Protein AF-A0A2T6JII3-F1 (afdb_monomer)

Foldseek 3Di:
DDDDQDPPQDWLVLLVVLQVQCPHLVSLCVQVVDDSVVSVVCNVVRPDDPVSSSSSCCVGPNVVVVVVVVVVVVVVVVVVVVVVVVVVVVVVVVVVVVVQVVQPPDPPDDDDDDDPPPPPPVPPCPDPPDDDPDPPPPDPPPPDDDPDDDDPVRVVVVVVVVVVVVVVVD

Sequence (170 aa):
MFFHAPKDIYGPELLRMFIDELGGVQRVRKHLGVTERTVYRWLSEGRPPRAAVLALFWESQYGRSQIFTEQVNEIRLLYRQVCILQDQYQKAKDIITGLRAMHAGSANEPLFEELPDLGHQQPPTFDADAALPLPLEASAPIQNAPPAPVSPRATQAMQALERTRAAARR

Radius of gyration: 29.8 Å; Cα contacts (8 Å, |Δi|>4): 64; chains: 1; bounding box: 46×58×83 Å

Secondary structure (DSSP, 8-state):
------SS--SHHHHHHHHHHHTSHHHHHHHHT--HHHHHHHHHHT---HHHHHHHHHHSHHHHHHHHHHHHHHHHHHHHHHHHHHHHHHHHHHHHHHHHHH-TT-TT----------------TT-TT---PPP---------PPPP---HHHHHHHHHHHHHHHHTT-

Structure (mmCIF, N/CA/C/O backbone):
data_AF-A0A2T6JII3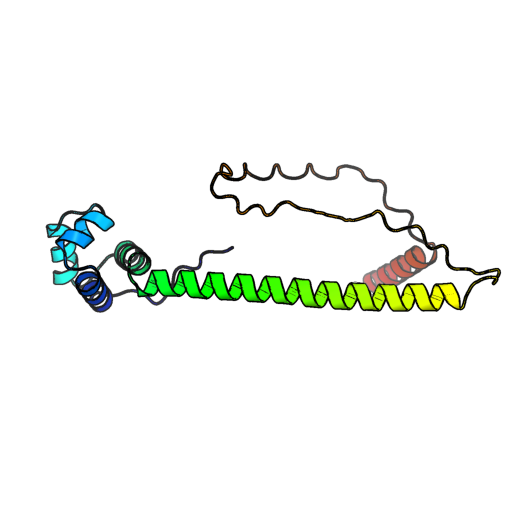-F1
#
_entry.id   AF-A0A2T6JII3-F1
#
loop_
_atom_site.group_PDB
_atom_site.id
_atom_site.type_symbol
_atom_site.label_atom_id
_atom_site.label_alt_id
_atom_site.label_comp_id
_atom_site.label_asym_id
_atom_site.label_entity_id
_atom_site.label_seq_id
_atom_site.pdbx_PDB_ins_code
_atom_site.Cartn_x
_atom_site.Cartn_y
_atom_site.Cartn_z
_atom_site.occupancy
_atom_site.B_iso_or_equiv
_atom_site.auth_seq_id
_atom_site.auth_comp_id
_atom_site.auth_asym_id
_atom_site.auth_atom_id
_atom_site.pdbx_PDB_model_num
ATOM 1 N N . MET A 1 1 ? -2.378 -7.712 -8.763 1.00 53.22 1 MET A N 1
ATOM 2 C CA . MET A 1 1 ? -1.898 -7.145 -7.488 1.00 53.22 1 MET A CA 1
ATOM 3 C C . MET A 1 1 ? -2.382 -8.048 -6.358 1.00 53.22 1 MET A C 1
ATOM 5 O O . MET A 1 1 ? -3.586 -8.228 -6.228 1.00 53.22 1 MET A O 1
ATOM 9 N N . PHE A 1 2 ? -1.483 -8.701 -5.617 1.00 57.53 2 PHE A N 1
ATOM 10 C CA . PHE A 1 2 ? -1.873 -9.501 -4.450 1.00 57.53 2 PHE A CA 1
ATOM 11 C C . PHE A 1 2 ? -1.789 -8.617 -3.209 1.00 57.53 2 PHE A C 1
ATOM 13 O O . PHE A 1 2 ? -0.717 -8.132 -2.864 1.00 57.53 2 PHE A O 1
ATOM 20 N N . PHE A 1 3 ? -2.925 -8.388 -2.557 1.00 64.50 3 PHE A N 1
ATOM 21 C CA . PHE A 1 3 ? -2.978 -7.632 -1.313 1.00 64.50 3 PHE A CA 1
ATOM 22 C C . PHE A 1 3 ? -2.514 -8.525 -0.159 1.00 64.50 3 PHE A C 1
ATOM 24 O O . PHE A 1 3 ? -3.206 -9.471 0.228 1.00 64.50 3 PHE A O 1
ATOM 31 N N . HIS A 1 4 ? -1.325 -8.259 0.378 1.00 73.94 4 HIS A N 1
ATOM 32 C CA . HIS A 1 4 ? -0.797 -9.000 1.518 1.00 73.94 4 HIS A CA 1
ATOM 33 C C . HIS A 1 4 ? -1.094 -8.256 2.815 1.00 73.94 4 HIS A C 1
ATOM 35 O O . HIS A 1 4 ? -0.471 -7.248 3.133 1.00 73.94 4 HIS A O 1
ATOM 41 N N . ALA A 1 5 ? -2.032 -8.791 3.599 1.00 76.75 5 ALA A N 1
ATOM 42 C CA . ALA A 1 5 ? -2.258 -8.296 4.948 1.00 76.75 5 ALA A CA 1
ATOM 43 C C . ALA A 1 5 ? -1.006 -8.548 5.813 1.00 76.75 5 ALA A C 1
ATOM 45 O O . ALA A 1 5 ? -0.543 -9.696 5.876 1.00 76.75 5 ALA A O 1
ATOM 46 N N . PRO A 1 6 ? -0.487 -7.527 6.518 1.00 82.88 6 PRO A N 1
ATOM 47 C CA . PRO A 1 6 ? 0.629 -7.694 7.435 1.00 82.88 6 PRO A CA 1
ATOM 48 C C . PRO A 1 6 ? 0.366 -8.812 8.452 1.00 82.88 6 PRO A C 1
ATOM 50 O O . PRO A 1 6 ? -0.708 -8.906 9.061 1.00 82.88 6 PRO A O 1
ATOM 53 N N . LYS A 1 7 ? 1.338 -9.714 8.608 1.00 84.38 7 LYS A N 1
ATOM 54 C CA . LYS A 1 7 ? 1.206 -10.881 9.495 1.00 84.38 7 LYS A CA 1
ATOM 55 C C . LYS A 1 7 ? 1.381 -10.499 10.961 1.00 84.38 7 LYS A C 1
ATOM 57 O O . LYS A 1 7 ? 0.620 -10.983 11.796 1.00 84.38 7 LYS A O 1
ATOM 62 N N . ASP A 1 8 ? 2.288 -9.564 11.224 1.00 86.62 8 ASP A N 1
ATOM 63 C CA . ASP A 1 8 ? 2.759 -9.241 12.574 1.00 86.62 8 ASP A CA 1
ATOM 64 C C . ASP A 1 8 ? 1.961 -8.115 13.250 1.00 86.62 8 ASP A C 1
ATOM 66 O O . ASP A 1 8 ? 2.179 -7.801 14.417 1.00 86.62 8 ASP A O 1
ATOM 70 N N . ILE A 1 9 ? 0.993 -7.520 12.544 1.00 85.75 9 ILE A N 1
ATOM 71 C CA . ILE A 1 9 ? 0.135 -6.462 13.090 1.00 85.75 9 ILE A CA 1
ATOM 72 C C . ILE A 1 9 ? -0.998 -7.103 13.892 1.00 85.75 9 ILE A C 1
ATOM 74 O O . ILE A 1 9 ? -2.080 -7.405 13.379 1.00 85.75 9 ILE A O 1
ATOM 78 N N . TYR A 1 10 ? -0.716 -7.354 15.168 1.00 89.44 10 TYR A N 1
ATOM 79 C CA . TYR A 1 10 ? -1.662 -7.903 16.131 1.00 89.44 10 TYR A CA 1
ATOM 80 C C . TYR A 1 10 ? -1.288 -7.535 17.573 1.00 89.44 10 TYR A C 1
ATOM 82 O O . TYR A 1 10 ? -0.114 -7.466 17.922 1.00 89.44 10 TYR A O 1
ATOM 90 N N . GLY A 1 11 ? -2.295 -7.354 18.429 1.00 88.44 11 GLY A N 1
ATOM 91 C CA . GLY A 1 11 ? -2.112 -7.223 19.875 1.00 88.44 11 GLY A CA 1
ATOM 92 C C . GLY A 1 11 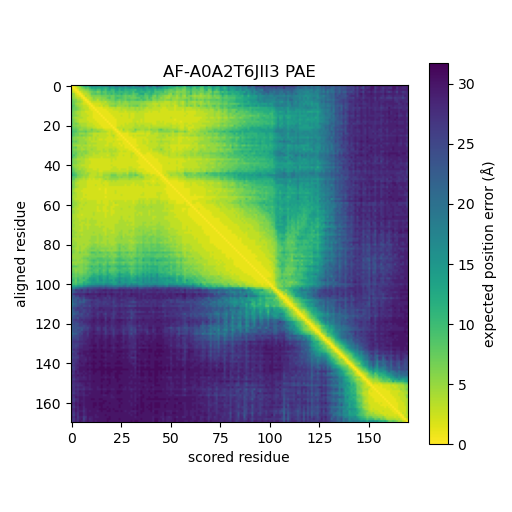? -2.908 -6.076 20.507 1.00 88.44 11 GLY A C 1
ATOM 93 O O . GLY A 1 11 ? -3.400 -5.193 19.800 1.00 88.44 11 GLY A O 1
ATOM 94 N N . PRO A 1 12 ? -3.050 -6.083 21.846 1.00 89.31 12 PRO A N 1
ATOM 95 C CA . PRO A 1 12 ? -3.786 -5.055 22.583 1.00 89.31 12 PRO A CA 1
ATOM 96 C C . PRO A 1 12 ? -3.089 -3.689 22.568 1.00 89.31 12 PRO A C 1
ATOM 98 O O . PRO A 1 12 ? -3.770 -2.669 22.516 1.00 89.31 12 PRO A O 1
ATOM 101 N N . GLU A 1 13 ? -1.754 -3.656 22.551 1.00 91.25 13 GLU A N 1
ATOM 102 C CA . GLU A 1 13 ? -1.000 -2.395 22.509 1.00 91.25 13 GLU A CA 1
ATOM 103 C C . GLU A 1 13 ? -1.146 -1.690 21.157 1.00 91.25 13 GLU A C 1
ATOM 105 O O . GLU A 1 13 ? -1.386 -0.487 21.110 1.00 91.25 13 GLU A O 1
ATOM 110 N N . LEU A 1 14 ? -1.120 -2.445 20.053 1.00 91.88 14 LEU A N 1
ATOM 111 C CA . LEU A 1 14 ? -1.403 -1.890 18.725 1.00 91.88 14 LEU A CA 1
ATOM 112 C C . LEU A 1 14 ? -2.848 -1.402 18.615 1.00 91.88 14 LEU A C 1
ATOM 114 O O . LEU A 1 14 ? -3.097 -0.354 18.027 1.00 91.88 14 LEU A O 1
ATOM 118 N N . LEU A 1 15 ? -3.804 -2.120 19.217 1.00 92.56 15 LEU A N 1
ATOM 119 C CA . LEU A 1 15 ? -5.184 -1.644 19.277 1.00 92.56 15 LEU A CA 1
ATOM 120 C C . LEU A 1 15 ? -5.265 -0.280 19.981 1.00 92.56 15 LEU A C 1
ATOM 122 O O . LEU A 1 15 ? -5.919 0.617 19.460 1.00 92.56 15 LEU A O 1
ATOM 126 N N . ARG A 1 16 ? -4.605 -0.110 21.135 1.00 93.12 16 ARG A N 1
ATOM 127 C CA . ARG A 1 16 ? -4.565 1.177 21.853 1.00 93.12 16 ARG A CA 1
ATOM 128 C C . ARG A 1 16 ? -3.943 2.276 21.004 1.00 93.12 16 ARG A C 1
ATOM 130 O O . ARG A 1 16 ? -4.560 3.318 20.832 1.00 93.12 16 ARG A O 1
ATOM 137 N N . MET A 1 17 ? -2.792 1.989 20.403 1.00 93.81 17 MET A N 1
ATOM 138 C CA . MET A 1 17 ? -2.092 2.917 19.521 1.00 93.81 17 MET A CA 1
ATOM 139 C C . MET A 1 17 ? -2.992 3.422 18.382 1.00 93.81 17 MET A C 1
ATOM 141 O O . MET A 1 17 ? -3.082 4.627 18.164 1.00 93.81 17 MET A O 1
ATOM 145 N N . PHE A 1 18 ? -3.714 2.528 17.696 1.00 93.81 18 PHE A N 1
ATOM 146 C CA . PHE A 1 18 ? -4.620 2.933 16.616 1.00 93.81 18 PHE A CA 1
ATOM 147 C C . PHE A 1 18 ? -5.866 3.662 17.121 1.00 93.81 18 PHE A C 1
ATOM 149 O O . PHE A 1 18 ? -6.367 4.553 16.439 1.00 93.81 18 PHE A O 1
ATOM 156 N N . ILE A 1 19 ? -6.383 3.311 18.302 1.00 93.06 19 ILE A N 1
ATOM 157 C CA . ILE A 1 19 ? -7.492 4.050 18.918 1.00 93.06 19 ILE A CA 1
ATOM 158 C C . ILE A 1 19 ? -7.064 5.493 19.205 1.00 93.06 19 ILE A C 1
ATOM 160 O O . ILE A 1 19 ? -7.825 6.410 18.898 1.00 93.06 19 ILE A O 1
ATOM 164 N N . ASP A 1 20 ? -5.867 5.694 19.752 1.00 93.12 20 ASP A N 1
ATOM 165 C CA . ASP A 1 20 ? -5.346 7.021 20.080 1.00 93.12 20 ASP A CA 1
ATOM 166 C C . ASP A 1 20 ? -5.115 7.854 18.812 1.00 93.12 20 ASP A C 1
ATOM 168 O O . ASP A 1 20 ? -5.560 9.000 18.731 1.00 93.12 20 ASP A O 1
ATOM 172 N N . GLU A 1 21 ? -4.518 7.256 17.780 1.00 93.50 21 GLU A N 1
ATOM 173 C CA . GLU A 1 21 ? -4.272 7.908 16.490 1.00 93.50 21 GLU A CA 1
ATOM 174 C C . GLU A 1 21 ? -5.569 8.305 15.769 1.00 93.50 21 GLU A C 1
ATOM 176 O O . GLU A 1 21 ? -5.698 9.416 15.252 1.00 93.50 21 GLU A O 1
ATOM 181 N N . LEU A 1 22 ? -6.569 7.418 15.759 1.00 90.75 22 LEU A N 1
ATOM 182 C CA . LEU A 1 22 ? -7.840 7.670 15.082 1.00 90.75 22 LEU A CA 1
ATOM 183 C C . LEU A 1 22 ? -8.707 8.700 15.817 1.00 90.75 22 LEU A C 1
ATOM 185 O O . LEU A 1 22 ? -9.709 9.152 15.259 1.00 90.75 22 LEU A O 1
ATOM 189 N N . GLY A 1 23 ? -8.329 9.131 17.023 1.00 90.06 23 GLY A N 1
ATOM 190 C CA . GLY A 1 23 ? -9.059 10.127 17.810 1.00 90.06 23 GLY A CA 1
ATOM 191 C C . GLY A 1 23 ? -10.103 9.517 18.748 1.00 90.06 23 GLY A C 1
ATOM 192 O O . GLY A 1 23 ? -11.150 10.120 18.992 1.00 90.06 23 GLY A O 1
ATOM 193 N N . GLY A 1 24 ? -9.835 8.314 19.255 1.00 90.75 24 GLY A N 1
ATOM 194 C CA . GLY A 1 24 ? -10.560 7.682 20.350 1.00 90.75 24 GLY A CA 1
ATOM 195 C C . GLY A 1 24 ? -11.645 6.680 19.943 1.00 90.75 24 GLY A C 1
ATOM 196 O O . GLY A 1 24 ? -11.976 6.463 18.774 1.00 90.75 24 GLY A O 1
ATOM 197 N N . VAL A 1 25 ? -12.246 6.068 20.967 1.00 90.62 25 VAL A N 1
ATOM 198 C CA . VAL A 1 25 ? -13.199 4.946 20.847 1.00 90.62 25 VAL A CA 1
ATOM 199 C C . VAL A 1 25 ? -14.445 5.304 20.022 1.00 90.62 25 VAL A C 1
ATOM 201 O O . VAL A 1 25 ? -14.986 4.455 19.313 1.00 90.62 25 VAL A O 1
ATOM 204 N N . GLN A 1 26 ? -14.872 6.570 20.047 1.00 89.75 26 GLN A N 1
ATOM 205 C CA . GLN A 1 26 ? -16.036 7.061 19.299 1.00 89.75 26 GLN A CA 1
ATOM 206 C C . GLN A 1 26 ? -15.862 6.961 17.779 1.00 89.75 26 GLN A C 1
ATOM 208 O O . GLN A 1 26 ? -16.782 6.567 17.063 1.00 89.75 26 GLN A O 1
ATOM 213 N N . ARG A 1 27 ? -14.672 7.284 17.262 1.00 90.75 27 ARG A N 1
ATOM 214 C CA . ARG A 1 27 ? -14.392 7.167 15.824 1.00 90.75 27 ARG A CA 1
ATOM 215 C C . ARG A 1 27 ? -14.180 5.716 15.420 1.00 90.75 27 ARG A C 1
ATOM 217 O O . ARG A 1 27 ? -14.722 5.274 14.413 1.00 90.75 27 ARG A O 1
ATOM 224 N N . VAL A 1 28 ? -13.494 4.948 16.259 1.00 90.62 28 VAL A N 1
ATOM 225 C CA . VAL A 1 28 ? -13.261 3.505 16.074 1.00 90.62 28 VAL A CA 1
ATOM 226 C C . VAL A 1 28 ? -14.580 2.735 15.958 1.00 90.62 28 VAL A C 1
ATOM 228 O O . VAL A 1 28 ? -14.727 1.894 15.074 1.00 90.62 28 VAL A O 1
ATOM 231 N N . ARG A 1 29 ? -15.579 3.081 16.780 1.00 91.94 29 ARG A N 1
ATOM 232 C CA . ARG A 1 29 ? -16.961 2.581 16.680 1.00 91.94 29 ARG A CA 1
ATOM 233 C C . ARG A 1 29 ? -17.540 2.776 15.273 1.00 91.94 29 ARG A C 1
ATOM 235 O O . ARG A 1 29 ? -18.143 1.854 14.730 1.00 91.94 29 ARG A O 1
ATOM 242 N N . LYS A 1 30 ? -17.349 3.961 14.682 1.00 90.31 30 LYS A N 1
ATOM 243 C CA . LYS A 1 30 ? -17.840 4.296 13.336 1.00 90.31 30 LYS A CA 1
ATOM 244 C C . LYS A 1 30 ? -17.109 3.509 12.244 1.00 90.31 30 LYS A C 1
ATOM 246 O O . LYS A 1 30 ? -17.768 3.041 11.326 1.00 90.31 30 LYS A O 1
ATOM 251 N N . HIS A 1 31 ? -15.792 3.336 12.359 1.00 90.12 31 HIS A N 1
ATOM 252 C CA . HIS A 1 31 ? -14.999 2.577 11.383 1.00 90.12 31 HIS A CA 1
ATOM 253 C C . HIS A 1 31 ? -15.298 1.072 11.416 1.00 90.12 31 HIS A C 1
ATOM 255 O O . HIS A 1 31 ? -15.418 0.443 10.371 1.00 90.12 31 HIS A O 1
ATOM 261 N N . LEU A 1 32 ? -15.440 0.492 12.610 1.00 91.12 32 LEU A N 1
ATOM 262 C CA . LEU A 1 32 ? -15.627 -0.953 12.782 1.00 91.12 32 LEU A CA 1
ATOM 263 C C . LEU A 1 32 ? -17.097 -1.397 12.779 1.00 91.12 32 LEU A C 1
ATOM 265 O O . LEU A 1 32 ? -17.363 -2.594 12.719 1.00 91.12 32 LEU A O 1
ATOM 269 N N . GLY A 1 33 ? -18.051 -0.472 12.914 1.00 92.31 33 GLY A N 1
ATOM 270 C CA . GLY A 1 33 ? -19.476 -0.802 13.012 1.00 92.31 33 GLY A CA 1
ATOM 271 C C . GLY A 1 33 ? -19.857 -1.574 14.284 1.00 92.31 33 GLY A C 1
ATOM 272 O O . GLY A 1 33 ? -20.884 -2.247 14.314 1.00 92.31 33 GLY A O 1
ATOM 273 N N . VAL A 1 34 ? -19.042 -1.500 15.341 1.00 93.50 34 VAL A N 1
ATOM 274 C CA . VAL A 1 34 ? -19.279 -2.179 16.631 1.00 93.50 34 VAL A CA 1
ATOM 275 C C . VAL A 1 34 ? -19.703 -1.192 17.712 1.00 93.50 34 VAL A C 1
ATOM 277 O O . VAL A 1 34 ? -19.551 0.013 17.557 1.00 93.50 34 VAL A O 1
ATOM 280 N N . THR A 1 35 ? -20.219 -1.682 18.840 1.00 94.69 35 THR A N 1
ATOM 281 C CA . THR A 1 35 ? -20.545 -0.834 19.998 1.00 94.69 35 THR A CA 1
ATOM 282 C C . THR A 1 35 ? -19.294 -0.451 20.793 1.00 94.69 35 THR A C 1
ATOM 284 O O . THR A 1 35 ? -18.350 -1.232 20.895 1.00 94.69 35 THR A O 1
ATOM 287 N N . GLU A 1 36 ? -19.305 0.716 21.442 1.00 93.38 36 GLU A N 1
ATOM 288 C CA . GLU A 1 36 ? -18.195 1.176 22.302 1.00 93.38 36 GLU A CA 1
ATOM 289 C C . GLU A 1 36 ? -17.878 0.173 23.414 1.00 93.38 36 GLU A C 1
ATOM 291 O O . GLU A 1 36 ? -16.716 -0.125 23.680 1.00 93.38 36 GLU A O 1
ATOM 296 N N . ARG A 1 37 ? -18.917 -0.439 23.998 1.00 94.19 37 ARG A N 1
ATOM 297 C CA . ARG A 1 37 ? -18.783 -1.512 24.993 1.00 94.19 37 ARG A CA 1
ATOM 298 C C . ARG A 1 37 ? -17.927 -2.673 24.483 1.00 94.19 37 ARG A C 1
ATOM 300 O O . ARG A 1 37 ? -17.168 -3.250 25.253 1.00 94.19 37 ARG A O 1
ATOM 307 N N . THR A 1 38 ? -18.045 -3.013 23.201 1.00 93.69 38 THR A N 1
ATOM 308 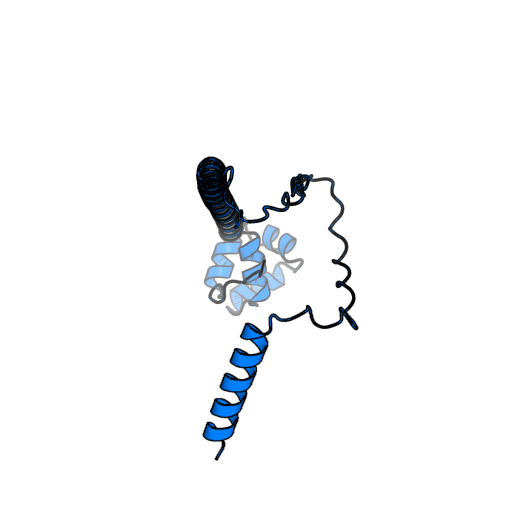C CA . THR A 1 38 ? -17.261 -4.088 22.583 1.00 93.69 38 THR A CA 1
ATOM 309 C C . THR A 1 38 ? -15.784 -3.715 22.502 1.00 93.69 38 THR A C 1
ATOM 311 O O . THR A 1 38 ? -14.933 -4.541 22.822 1.00 93.69 38 THR A O 1
ATOM 314 N N . VAL A 1 39 ? -15.480 -2.462 22.155 1.00 91.94 39 VAL A N 1
ATOM 315 C CA . VAL A 1 39 ? -14.103 -1.952 22.104 1.00 91.94 39 VAL A CA 1
ATOM 316 C C . VAL A 1 39 ? -13.485 -1.917 23.503 1.00 91.94 39 VAL A C 1
ATOM 318 O O . VAL A 1 39 ? -12.385 -2.429 23.698 1.00 91.94 39 VAL A O 1
ATOM 321 N N . TYR A 1 40 ? -14.212 -1.403 24.500 1.00 93.19 40 TYR A N 1
ATOM 322 C CA . TYR A 1 40 ? -13.754 -1.416 25.893 1.00 93.19 40 TYR A CA 1
ATOM 323 C C . TYR A 1 40 ? -13.531 -2.834 26.420 1.00 93.19 40 TYR A C 1
ATOM 325 O O . TYR A 1 40 ? -12.537 -3.075 27.099 1.00 93.19 40 TYR A O 1
ATOM 333 N N . ARG A 1 41 ? -14.401 -3.785 26.059 1.00 94.12 41 ARG A N 1
ATOM 334 C CA . ARG A 1 41 ? -14.225 -5.199 26.408 1.00 94.12 41 ARG A CA 1
ATOM 335 C C . ARG A 1 41 ? -12.920 -5.763 25.841 1.00 94.12 41 ARG A C 1
ATOM 337 O O . ARG A 1 41 ? -12.178 -6.419 26.564 1.00 94.12 41 ARG A O 1
ATOM 344 N N . TRP A 1 42 ? -12.603 -5.485 24.576 1.00 93.50 42 TRP A N 1
ATOM 345 C CA . TRP A 1 42 ? -11.339 -5.930 23.977 1.00 93.50 42 TRP A CA 1
ATOM 346 C C . TRP A 1 42 ? -10.115 -5.322 24.663 1.00 93.50 42 TRP A C 1
ATOM 348 O O . TRP A 1 42 ? -9.111 -6.012 24.837 1.00 93.50 42 TRP A O 1
ATOM 358 N N . LEU A 1 43 ? -10.212 -4.058 25.088 1.00 91.00 43 LEU A N 1
ATOM 359 C CA . LEU A 1 43 ? -9.161 -3.379 25.846 1.00 91.00 43 LEU A CA 1
ATOM 360 C C . LEU A 1 43 ? -8.983 -3.954 27.256 1.00 91.00 43 LEU A C 1
ATOM 362 O O . LEU A 1 43 ? -7.849 -4.049 27.719 1.00 91.00 43 LEU A O 1
ATOM 366 N N . SER A 1 44 ? -10.068 -4.342 27.934 1.00 92.69 44 SER A N 1
ATOM 367 C CA . SER A 1 44 ? -10.000 -4.931 29.277 1.00 92.69 44 SER A CA 1
ATOM 368 C C . SER A 1 44 ? -9.534 -6.385 29.265 1.00 92.69 44 SER A C 1
ATOM 370 O O . SER A 1 44 ? -8.777 -6.796 30.135 1.00 92.69 44 SER A O 1
ATOM 372 N N . GLU A 1 45 ? -9.977 -7.171 28.282 1.00 93.06 45 GLU A N 1
ATOM 373 C CA . GLU A 1 45 ? -9.620 -8.591 28.157 1.00 93.06 45 GLU A CA 1
ATOM 374 C C . GLU A 1 45 ? -8.223 -8.793 27.550 1.00 93.06 45 GLU A C 1
ATOM 376 O O . GLU A 1 45 ? -7.668 -9.888 27.626 1.00 93.06 45 GLU A O 1
ATOM 381 N N . GLY A 1 46 ? -7.656 -7.760 26.912 1.00 90.56 46 GLY A N 1
ATOM 382 C CA . GLY A 1 46 ? -6.333 -7.811 26.283 1.00 90.56 46 GLY A CA 1
ATOM 383 C C . GLY A 1 46 ? -6.250 -8.744 25.069 1.00 90.56 46 GLY A C 1
ATOM 384 O O . GLY A 1 46 ? -5.157 -9.064 24.605 1.00 90.56 46 GLY A O 1
ATOM 385 N N . ARG A 1 47 ? -7.395 -9.200 24.547 1.00 91.19 47 ARG A N 1
ATOM 386 C CA . ARG A 1 47 ? -7.502 -10.161 23.438 1.00 91.19 47 ARG A CA 1
ATOM 387 C C . ARG A 1 47 ? -8.355 -9.589 22.303 1.00 91.19 47 ARG A C 1
ATOM 389 O O . ARG A 1 47 ? -9.475 -10.052 22.079 1.00 91.19 47 ARG A O 1
ATOM 396 N N . PRO A 1 48 ? -7.870 -8.557 21.595 1.00 92.75 48 PRO A N 1
ATOM 397 C CA . PRO A 1 48 ? -8.620 -7.994 20.485 1.00 92.75 48 PRO A CA 1
ATOM 398 C C . PRO A 1 48 ? -8.646 -8.962 19.293 1.00 92.75 48 PRO A C 1
ATOM 400 O O . PRO A 1 48 ? -7.652 -9.638 19.029 1.00 92.75 48 PRO A O 1
ATOM 403 N N . PRO A 1 49 ? -9.746 -9.035 18.526 1.00 92.62 49 PRO A N 1
ATOM 404 C CA . PRO A 1 49 ? -9.784 -9.853 17.324 1.00 92.62 49 PRO A CA 1
ATOM 405 C C . PRO A 1 49 ? -8.845 -9.277 16.258 1.00 92.62 49 PRO A C 1
ATOM 407 O O . PRO A 1 49 ? -8.875 -8.079 15.970 1.00 92.62 49 PRO A O 1
ATOM 410 N N . ARG A 1 50 ? -8.047 -10.141 15.615 1.00 91.56 50 ARG A N 1
ATOM 411 C CA . ARG A 1 50 ? -7.059 -9.727 14.600 1.00 91.56 50 ARG A CA 1
ATOM 412 C C . ARG A 1 50 ? -7.680 -8.918 13.463 1.00 91.56 50 ARG A C 1
ATOM 414 O O . ARG A 1 50 ? -7.093 -7.938 13.023 1.00 91.56 50 ARG A O 1
ATOM 421 N N . ALA A 1 51 ? -8.878 -9.297 13.022 1.00 91.69 51 ALA A N 1
ATOM 422 C CA . ALA A 1 51 ? -9.592 -8.580 11.970 1.00 91.69 51 ALA A CA 1
ATOM 423 C C . ALA A 1 51 ? -9.873 -7.111 12.339 1.00 91.69 51 ALA A C 1
ATOM 425 O O . ALA A 1 51 ? -9.720 -6.242 11.488 1.00 91.69 51 ALA A O 1
ATOM 426 N N . ALA A 1 52 ? -10.214 -6.820 13.601 1.00 92.56 52 ALA A N 1
ATOM 427 C CA . ALA A 1 52 ? -10.454 -5.447 14.048 1.00 92.56 52 ALA A CA 1
ATOM 428 C C . ALA A 1 52 ? -9.161 -4.624 14.063 1.00 92.56 52 ALA A C 1
ATOM 430 O O . ALA A 1 52 ? -9.152 -3.493 13.592 1.00 92.56 52 ALA A O 1
ATOM 431 N N . VAL A 1 53 ? -8.060 -5.204 14.553 1.00 93.75 53 VAL A N 1
ATOM 432 C CA . VAL A 1 53 ? -6.751 -4.531 14.568 1.00 93.75 53 VAL A CA 1
ATOM 433 C C . VAL A 1 53 ? -6.285 -4.221 13.144 1.00 93.75 53 VAL A C 1
ATOM 435 O O . VAL A 1 53 ? -5.834 -3.113 12.877 1.00 93.75 53 VAL A O 1
ATOM 438 N N . LEU A 1 54 ? -6.454 -5.163 12.212 1.00 93.12 54 LEU A N 1
ATOM 439 C CA . LEU A 1 54 ? -6.108 -4.953 10.805 1.00 93.12 54 LEU A CA 1
ATOM 440 C C . LEU A 1 54 ? -6.993 -3.907 10.125 1.00 93.12 54 LEU A C 1
ATOM 442 O O . LEU A 1 54 ? -6.485 -3.095 9.362 1.00 93.12 54 LEU A O 1
ATOM 446 N N . ALA A 1 55 ? -8.299 -3.907 10.394 1.00 92.88 55 ALA A N 1
ATOM 447 C CA . ALA A 1 55 ? -9.194 -2.892 9.848 1.00 92.88 55 ALA A CA 1
ATOM 448 C C . ALA A 1 55 ? -8.786 -1.484 10.312 1.00 92.88 55 ALA A C 1
ATOM 450 O O . ALA A 1 55 ? -8.716 -0.567 9.500 1.00 92.88 55 ALA A O 1
ATOM 451 N N . LEU A 1 56 ? -8.440 -1.327 11.595 1.00 93.00 56 LEU A N 1
ATOM 452 C CA . LEU A 1 56 ? -7.947 -0.053 12.124 1.00 93.00 56 LEU A CA 1
ATOM 453 C C . LEU A 1 56 ? -6.582 0.333 11.562 1.00 93.00 56 LEU A C 1
ATOM 455 O O . LEU A 1 56 ? -6.355 1.507 11.300 1.00 93.00 56 LEU A O 1
ATOM 459 N N . PHE A 1 57 ? -5.699 -0.638 11.341 1.00 93.50 57 PHE A N 1
ATOM 460 C CA . PHE A 1 57 ? -4.416 -0.397 10.692 1.00 93.50 57 PHE A CA 1
ATOM 461 C C . PHE A 1 57 ? -4.585 0.185 9.283 1.00 93.50 57 PHE A C 1
ATOM 463 O O . PHE A 1 57 ? -3.904 1.142 8.933 1.00 93.50 57 PHE A O 1
ATOM 470 N N . TRP A 1 58 ? -5.503 -0.347 8.474 1.00 91.75 58 TRP A N 1
ATOM 471 C CA . TRP A 1 58 ? -5.731 0.183 7.124 1.00 91.75 58 TRP A CA 1
ATOM 472 C C . TRP A 1 58 ? -6.376 1.571 7.120 1.00 91.75 58 TRP A C 1
ATOM 474 O O . TRP A 1 58 ? -6.152 2.351 6.197 1.00 91.75 58 TRP A O 1
ATOM 484 N N . GLU A 1 59 ? -7.123 1.902 8.172 1.00 92.00 59 GLU A N 1
ATOM 485 C CA . GLU A 1 59 ? -7.669 3.242 8.385 1.00 92.00 59 GLU A CA 1
ATOM 486 C C . GLU A 1 59 ? -6.678 4.223 9.020 1.00 92.00 59 GLU A C 1
ATOM 488 O O . GLU A 1 59 ? -6.932 5.428 9.009 1.00 92.00 59 GLU A O 1
ATOM 493 N N . SER A 1 60 ? -5.560 3.752 9.568 1.00 93.00 60 SER A N 1
ATOM 494 C CA . SER A 1 60 ? -4.557 4.614 10.184 1.00 93.00 60 SER A CA 1
ATOM 495 C C . SER A 1 60 ? -3.635 5.259 9.145 1.00 93.00 60 SER A C 1
ATOM 497 O O . SER A 1 60 ? -3.605 4.889 7.964 1.00 93.00 60 SER A O 1
ATOM 499 N N . GLN A 1 61 ? -2.856 6.253 9.570 1.00 92.19 61 GLN A N 1
ATOM 500 C CA . GLN A 1 61 ? -1.836 6.882 8.736 1.00 92.19 61 GLN A CA 1
ATOM 501 C C . GLN A 1 61 ? -0.773 5.865 8.303 1.00 92.19 61 GLN A C 1
ATOM 503 O O . GLN A 1 61 ? -0.245 5.973 7.196 1.00 92.19 61 GLN A O 1
ATOM 508 N N . TYR A 1 62 ? -0.489 4.853 9.128 1.00 91.00 62 TYR A N 1
ATOM 509 C CA . TYR A 1 62 ? 0.468 3.795 8.801 1.00 91.00 62 TYR A CA 1
ATOM 510 C C . TYR A 1 62 ? 0.009 2.952 7.610 1.00 91.00 62 TYR A C 1
ATOM 512 O O . TYR A 1 62 ? 0.766 2.807 6.649 1.00 91.00 62 TYR A O 1
ATOM 520 N N . GLY A 1 63 ? -1.233 2.455 7.631 1.00 90.94 63 GLY A N 1
ATOM 521 C CA . GLY A 1 63 ? -1.784 1.685 6.515 1.00 90.94 63 GLY A CA 1
ATOM 522 C C . GLY A 1 63 ? -1.889 2.516 5.239 1.00 90.94 63 GLY A C 1
ATOM 523 O O . GLY A 1 63 ? -1.478 2.066 4.169 1.00 90.94 63 GLY A O 1
ATOM 524 N N . ARG A 1 64 ? -2.344 3.772 5.348 1.00 91.19 64 ARG A N 1
ATOM 525 C CA . ARG A 1 64 ? -2.396 4.702 4.205 1.00 91.19 64 ARG A CA 1
ATOM 526 C C . ARG A 1 64 ? -1.015 4.983 3.611 1.00 91.19 64 ARG A C 1
ATOM 528 O O . ARG A 1 64 ? -0.867 4.993 2.391 1.00 91.19 64 ARG A O 1
ATOM 535 N N . SER A 1 65 ? -0.006 5.183 4.456 1.00 92.69 65 SER A N 1
ATOM 536 C CA . SER A 1 65 ? 1.381 5.391 4.026 1.00 92.69 65 SER A CA 1
ATOM 537 C C . SER A 1 65 ? 1.942 4.158 3.313 1.00 92.69 65 SER A C 1
ATOM 539 O O . SER A 1 65 ? 2.571 4.281 2.260 1.00 92.69 65 SER A O 1
ATOM 541 N N . GLN A 1 66 ? 1.662 2.958 3.830 1.00 91.38 66 GLN A N 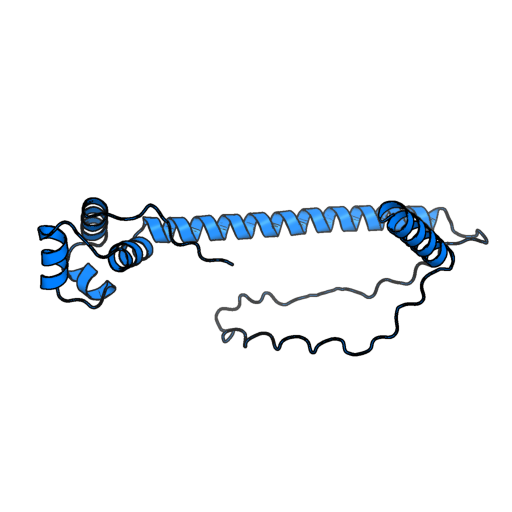1
ATOM 542 C CA . GLN A 1 66 ? 2.063 1.716 3.174 1.00 91.38 66 GLN A CA 1
ATOM 543 C C . GLN A 1 66 ? 1.459 1.605 1.766 1.00 91.38 66 GLN A C 1
ATOM 545 O O . GLN A 1 66 ? 2.199 1.401 0.808 1.00 91.38 66 GLN A O 1
ATOM 550 N N . ILE A 1 67 ? 0.150 1.833 1.614 1.00 90.38 67 ILE A N 1
ATOM 551 C CA . ILE A 1 67 ? -0.512 1.808 0.297 1.00 90.38 67 ILE A CA 1
ATOM 552 C C . ILE A 1 67 ? 0.126 2.826 -0.653 1.00 90.38 67 ILE A C 1
ATOM 554 O O . ILE A 1 67 ? 0.457 2.497 -1.790 1.00 90.38 67 ILE A O 1
ATOM 558 N N . PHE A 1 68 ? 0.336 4.057 -0.184 1.00 91.00 68 PHE A N 1
ATOM 559 C CA . PHE A 1 68 ? 0.920 5.117 -1.002 1.00 91.00 68 PHE A CA 1
ATOM 560 C C . PHE A 1 68 ? 2.338 4.768 -1.471 1.00 91.00 68 PHE A C 1
ATOM 562 O O . PHE A 1 68 ? 2.677 4.933 -2.643 1.00 91.00 68 PHE A O 1
ATOM 569 N N . THR A 1 69 ? 3.177 4.256 -0.570 1.00 91.75 69 THR A N 1
ATOM 570 C CA . THR A 1 69 ? 4.550 3.862 -0.913 1.00 91.75 69 THR A CA 1
ATOM 571 C C . THR A 1 69 ? 4.595 2.682 -1.878 1.00 91.75 69 THR A C 1
ATOM 573 O O . THR A 1 69 ? 5.385 2.716 -2.822 1.00 91.75 69 THR A O 1
ATOM 576 N N . GLU A 1 70 ? 3.736 1.678 -1.701 1.00 90.00 70 GLU A N 1
ATOM 577 C CA . GLU A 1 70 ? 3.615 0.553 -2.633 1.00 90.00 70 GLU A CA 1
ATOM 578 C C . GLU A 1 70 ? 3.210 1.034 -4.033 1.00 90.00 70 GLU A C 1
ATOM 580 O O . GLU A 1 70 ? 3.884 0.697 -5.006 1.00 90.00 70 GLU A O 1
ATOM 585 N N . GLN A 1 71 ? 2.201 1.905 -4.131 1.00 89.75 71 GLN A N 1
ATOM 586 C CA . GLN A 1 71 ? 1.750 2.479 -5.403 1.00 89.75 71 GLN A CA 1
ATOM 587 C C . GLN A 1 71 ? 2.857 3.268 -6.111 1.00 89.75 71 GLN A C 1
ATOM 589 O O . GLN A 1 71 ? 3.118 3.063 -7.297 1.00 89.75 71 GLN A O 1
ATOM 594 N N . VAL A 1 72 ? 3.548 4.158 -5.393 1.00 92.94 72 VAL A N 1
ATOM 595 C CA . VAL A 1 72 ? 4.644 4.952 -5.971 1.00 92.94 72 VAL A CA 1
ATOM 596 C C . VAL A 1 72 ? 5.781 4.049 -6.454 1.00 92.94 72 VAL A C 1
ATOM 598 O O . VAL A 1 72 ? 6.364 4.302 -7.512 1.00 92.94 72 VAL A O 1
ATOM 601 N N . ASN A 1 73 ? 6.104 2.993 -5.707 1.00 90.50 73 ASN A N 1
ATOM 602 C CA . ASN A 1 73 ? 7.142 2.042 -6.093 1.00 90.50 73 ASN A CA 1
ATOM 603 C C . ASN A 1 73 ? 6.743 1.223 -7.323 1.00 90.50 73 ASN A C 1
ATOM 605 O O . ASN A 1 73 ? 7.567 1.050 -8.221 1.00 90.50 73 ASN A O 1
ATOM 609 N N . GLU A 1 74 ? 5.492 0.770 -7.399 1.00 90.31 74 GLU A N 1
ATOM 610 C CA . GLU A 1 74 ? 4.963 0.043 -8.553 1.00 90.31 74 GLU A CA 1
ATOM 611 C C . GLU A 1 74 ? 5.004 0.907 -9.819 1.00 90.31 74 GLU A C 1
ATOM 613 O O . GLU A 1 74 ? 5.571 0.491 -10.830 1.00 90.31 74 GLU A O 1
ATOM 618 N N . ILE A 1 75 ? 4.523 2.152 -9.743 1.00 92.81 75 ILE A N 1
ATOM 619 C CA . ILE A 1 75 ? 4.561 3.099 -10.868 1.00 92.81 75 ILE A CA 1
ATOM 620 C C . ILE A 1 75 ? 6.002 3.333 -11.335 1.00 92.81 75 ILE A C 1
ATOM 622 O O . ILE A 1 75 ? 6.288 3.292 -12.532 1.00 92.81 75 ILE A O 1
ATOM 626 N N . ARG A 1 76 ? 6.937 3.550 -10.401 1.00 93.94 76 ARG A N 1
ATOM 627 C CA . ARG A 1 76 ? 8.358 3.741 -10.731 1.00 93.94 76 ARG A CA 1
ATOM 628 C C . ARG A 1 76 ? 8.960 2.511 -11.400 1.00 93.94 76 ARG A C 1
ATOM 630 O O . ARG A 1 76 ? 9.737 2.661 -12.343 1.00 93.94 76 ARG A O 1
ATOM 637 N N . LEU A 1 77 ? 8.623 1.316 -10.920 1.00 94.06 77 LEU A N 1
ATOM 638 C CA . LEU A 1 77 ? 9.107 0.063 -11.486 1.00 94.06 77 LEU A CA 1
ATOM 639 C C . LEU A 1 77 ? 8.598 -0.123 -12.920 1.00 94.06 77 LEU A C 1
ATOM 641 O O . LEU A 1 77 ? 9.403 -0.366 -13.818 1.00 94.06 77 LEU A O 1
ATOM 645 N N . LEU A 1 78 ? 7.294 0.060 -13.141 1.00 91.88 78 LEU A N 1
ATOM 646 C CA . LEU A 1 78 ? 6.670 -0.037 -14.463 1.00 91.88 78 LEU A CA 1
ATOM 647 C C . LEU A 1 78 ? 7.260 0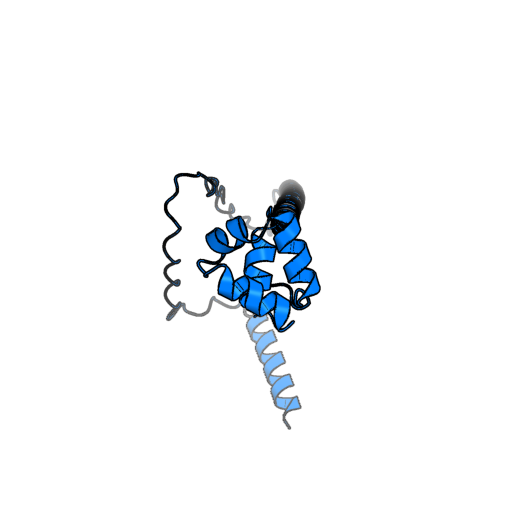.987 -15.436 1.00 91.88 78 LEU A C 1
ATOM 649 O O . LEU A 1 78 ? 7.663 0.631 -16.540 1.00 91.88 78 LEU A O 1
ATOM 653 N N . TYR A 1 79 ? 7.403 2.241 -15.006 1.00 94.38 79 TYR A N 1
ATOM 654 C CA . TYR A 1 79 ? 8.016 3.289 -15.820 1.00 94.38 79 TYR A CA 1
ATOM 655 C C . TYR A 1 79 ? 9.438 2.914 -16.258 1.00 94.38 79 TYR A C 1
ATOM 657 O O . TYR A 1 79 ? 9.789 3.030 -17.431 1.00 94.38 79 TYR A O 1
ATOM 665 N N . ARG A 1 80 ? 10.260 2.400 -15.334 1.00 92.38 80 ARG A N 1
ATOM 666 C CA . ARG A 1 80 ? 11.624 1.960 -15.658 1.00 92.38 80 ARG A CA 1
ATOM 667 C C . ARG A 1 80 ? 11.646 0.791 -16.631 1.00 92.38 80 ARG A C 1
ATOM 669 O O . ARG A 1 80 ? 12.482 0.794 -17.530 1.00 92.38 80 ARG A O 1
ATOM 676 N N . GLN A 1 81 ? 10.745 -0.175 -16.474 1.00 95.00 81 GLN A N 1
ATOM 677 C CA . GLN A 1 81 ? 10.622 -1.293 -17.410 1.00 95.00 81 GLN A CA 1
ATOM 678 C C . GLN A 1 81 ? 10.286 -0.801 -18.820 1.00 95.00 81 GLN A C 1
ATOM 680 O O . GLN A 1 81 ? 10.931 -1.230 -19.774 1.00 95.00 81 GLN A O 1
ATOM 685 N N . VAL A 1 82 ? 9.352 0.146 -18.949 1.00 95.25 82 VAL A N 1
ATOM 686 C CA . VAL A 1 82 ? 8.991 0.748 -20.240 1.00 95.25 82 VAL A CA 1
ATOM 687 C C . VAL A 1 82 ? 10.182 1.471 -20.869 1.00 95.25 82 VAL A C 1
ATOM 689 O O . VAL A 1 82 ? 10.475 1.227 -22.035 1.00 95.25 82 VAL A O 1
ATOM 692 N N . CYS A 1 83 ? 10.917 2.294 -20.113 1.00 92.44 83 CYS A N 1
ATOM 693 C CA . CYS A 1 83 ? 12.104 2.977 -20.641 1.00 92.44 83 CYS A CA 1
ATOM 694 C C . CYS A 1 83 ? 13.168 1.988 -21.139 1.00 92.44 83 CYS A C 1
ATOM 696 O O . CYS A 1 83 ? 13.695 2.147 -22.235 1.00 92.44 83 CYS A O 1
ATOM 698 N N . ILE A 1 84 ? 13.463 0.942 -20.359 1.00 94.06 84 ILE A N 1
ATOM 699 C CA . ILE A 1 84 ? 14.444 -0.079 -20.752 1.00 94.06 84 ILE A CA 1
ATOM 700 C C . ILE A 1 84 ? 13.991 -0.795 -22.028 1.00 94.06 84 ILE A C 1
ATOM 702 O O . ILE A 1 84 ? 14.805 -1.035 -22.919 1.00 94.06 84 ILE A O 1
ATOM 706 N N . LEU A 1 85 ? 12.703 -1.123 -22.129 1.00 95.25 85 LEU A N 1
ATOM 707 C CA . LEU A 1 85 ? 12.149 -1.786 -23.303 1.00 95.25 85 LEU A CA 1
ATOM 708 C C . LEU A 1 85 ? 12.228 -0.887 -24.546 1.00 95.25 85 LEU A C 1
ATOM 710 O O . LEU A 1 85 ? 12.600 -1.363 -25.617 1.00 95.25 85 LEU A O 1
ATOM 714 N N . GLN A 1 86 ? 11.945 0.410 -24.400 1.00 93.69 86 GLN A N 1
ATOM 715 C CA . GLN A 1 86 ? 12.089 1.400 -25.470 1.00 93.69 86 GLN A CA 1
ATOM 716 C C . GLN A 1 86 ? 13.545 1.524 -25.937 1.00 93.69 86 GLN A C 1
ATOM 718 O O . GLN A 1 86 ? 13.804 1.470 -27.139 1.00 93.69 86 GLN A O 1
ATOM 723 N N . ASP A 1 87 ? 14.502 1.596 -25.009 1.00 92.69 87 ASP A N 1
ATOM 724 C CA . ASP A 1 87 ? 15.931 1.653 -25.336 1.00 92.69 87 ASP A CA 1
ATOM 725 C C . ASP A 1 87 ? 16.398 0.393 -26.078 1.00 92.69 87 ASP A C 1
ATOM 727 O O . ASP A 1 87 ? 17.177 0.466 -27.031 1.00 92.69 87 ASP A O 1
ATOM 731 N N . GLN A 1 88 ? 15.938 -0.784 -25.645 1.00 92.50 88 GLN A N 1
ATOM 732 C CA . GLN A 1 88 ? 16.253 -2.054 -26.300 1.00 92.50 88 GLN A CA 1
ATOM 733 C C . GLN A 1 88 ? 15.641 -2.137 -27.698 1.00 92.50 88 GLN A C 1
ATOM 735 O O . GLN A 1 88 ? 16.322 -2.559 -28.634 1.00 92.50 88 GLN A O 1
ATOM 740 N N . TYR A 1 89 ? 14.391 -1.701 -27.852 1.00 94.31 89 TYR A N 1
ATOM 741 C CA . TYR A 1 89 ? 13.716 -1.651 -29.142 1.00 94.31 89 TYR A CA 1
ATOM 742 C C . TYR A 1 89 ? 14.437 -0.715 -30.114 1.00 94.31 89 TYR A C 1
ATOM 744 O O . TYR A 1 89 ? 14.692 -1.096 -31.255 1.00 94.31 89 TYR A O 1
ATOM 752 N N . GLN A 1 90 ? 14.843 0.471 -29.651 1.00 90.94 90 GLN A N 1
ATOM 753 C CA . GLN A 1 90 ? 15.581 1.420 -30.477 1.00 90.94 90 GLN A CA 1
ATOM 754 C C . GLN A 1 90 ? 16.933 0.844 -30.913 1.00 90.94 90 GLN A C 1
ATOM 756 O O . GLN A 1 90 ? 17.237 0.844 -32.102 1.00 90.94 90 GLN A O 1
ATOM 761 N N . LYS A 1 91 ? 17.699 0.246 -29.991 1.00 91.44 91 LYS A N 1
ATOM 762 C CA . LYS A 1 91 ? 18.968 -0.424 -30.329 1.00 91.44 91 LYS A CA 1
ATOM 763 C C . LYS A 1 91 ? 18.775 -1.551 -31.344 1.00 91.44 91 LYS A C 1
ATOM 765 O O . LYS A 1 91 ? 19.558 -1.665 -32.283 1.00 91.44 91 LYS A O 1
ATOM 770 N N . ALA A 1 92 ? 17.744 -2.379 -31.176 1.00 89.75 92 ALA A N 1
ATOM 771 C CA . ALA A 1 92 ? 17.432 -3.449 -32.121 1.00 89.75 92 ALA A CA 1
ATOM 772 C C . ALA A 1 92 ? 17.068 -2.888 -33.504 1.00 89.75 92 ALA A C 1
ATOM 774 O O . ALA A 1 92 ? 17.569 -3.376 -34.518 1.00 89.75 92 ALA A O 1
ATOM 775 N N . LYS A 1 93 ? 16.259 -1.824 -33.548 1.00 89.31 93 LYS A N 1
ATOM 776 C CA . LYS A 1 93 ? 15.892 -1.120 -34.779 1.00 89.31 93 LYS A CA 1
ATOM 777 C C . LYS A 1 93 ? 17.113 -0.527 -35.483 1.00 89.31 93 LYS A C 1
ATOM 779 O O . LYS A 1 93 ? 17.235 -0.678 -36.698 1.00 89.31 93 LYS A O 1
ATOM 784 N N . ASP A 1 94 ? 18.026 0.091 -34.742 1.00 88.44 94 ASP A N 1
ATOM 785 C CA . ASP A 1 94 ? 19.256 0.668 -35.289 1.00 88.44 94 ASP A CA 1
ATOM 786 C C . ASP A 1 94 ? 20.159 -0.422 -35.886 1.00 88.44 94 ASP A C 1
ATOM 788 O O . ASP A 1 94 ? 20.650 -0.272 -37.005 1.00 88.44 94 ASP A O 1
ATOM 792 N N . ILE A 1 95 ? 20.307 -1.562 -35.197 1.00 87.50 95 ILE A N 1
ATOM 793 C CA . ILE A 1 95 ? 21.060 -2.723 -35.701 1.00 87.50 95 ILE A CA 1
ATOM 794 C C . ILE A 1 95 ? 20.435 -3.258 -36.993 1.00 87.50 95 ILE A C 1
ATOM 796 O O . ILE A 1 95 ? 21.149 -3.464 -37.972 1.00 87.50 95 ILE A O 1
ATOM 800 N N . ILE A 1 96 ? 19.114 -3.460 -37.025 1.00 86.88 96 ILE A N 1
ATOM 801 C CA . ILE A 1 96 ? 18.406 -3.950 -38.218 1.00 86.88 96 ILE A CA 1
ATOM 802 C C . ILE A 1 96 ? 18.565 -2.965 -39.379 1.00 86.88 96 ILE A C 1
ATOM 804 O O . ILE A 1 96 ? 18.830 -3.380 -40.504 1.00 86.88 96 ILE A O 1
ATOM 808 N N . THR A 1 97 ? 18.445 -1.665 -39.111 1.00 85.19 97 THR A N 1
ATOM 809 C CA . THR A 1 97 ? 18.603 -0.617 -40.129 1.00 85.19 97 THR A CA 1
ATOM 810 C C . THR A 1 97 ? 20.031 -0.600 -40.679 1.00 85.19 97 THR A C 1
ATOM 812 O O . THR A 1 97 ? 20.219 -0.543 -41.893 1.00 85.19 97 THR A O 1
ATOM 815 N N . GLY A 1 98 ? 21.038 -0.729 -39.809 1.00 85.25 98 GLY A N 1
ATOM 816 C CA . GLY A 1 98 ? 22.439 -0.850 -40.209 1.00 85.25 98 GLY A CA 1
ATOM 817 C C . GLY A 1 98 ? 22.711 -2.105 -41.043 1.00 85.25 98 GLY A C 1
ATOM 818 O O . GLY A 1 98 ? 23.344 -2.019 -42.093 1.00 85.25 98 GLY A O 1
ATOM 819 N N . LEU A 1 99 ? 22.188 -3.265 -40.630 1.00 83.50 99 LEU A N 1
ATOM 820 C CA . LEU A 1 99 ? 22.293 -4.515 -41.394 1.00 83.50 99 LEU A CA 1
ATOM 821 C C . LEU A 1 99 ? 21.609 -4.407 -42.761 1.00 83.50 99 LEU A C 1
ATOM 823 O O . LEU A 1 99 ? 22.178 -4.839 -43.761 1.00 83.50 99 LEU A O 1
ATOM 827 N N . ARG A 1 100 ? 20.426 -3.787 -42.824 1.00 79.12 100 ARG A N 1
ATOM 828 C CA . ARG A 1 100 ? 19.707 -3.535 -44.079 1.00 79.12 100 ARG A CA 1
ATOM 829 C C . ARG A 1 100 ? 20.530 -2.661 -45.025 1.00 79.12 100 ARG A C 1
ATOM 831 O O . ARG A 1 100 ? 20.639 -2.984 -46.202 1.00 79.12 100 ARG A O 1
ATOM 838 N N . ALA A 1 101 ? 21.151 -1.598 -44.516 1.00 79.88 101 ALA A N 1
ATOM 839 C CA . ALA A 1 101 ? 22.009 -0.733 -45.323 1.00 79.88 101 ALA A CA 1
ATOM 840 C C . ALA A 1 101 ? 23.243 -1.469 -45.883 1.00 79.88 101 ALA A C 1
ATOM 842 O O . ALA A 1 101 ? 23.675 -1.174 -46.994 1.00 79.88 101 ALA A O 1
ATOM 843 N N . MET A 1 102 ? 23.797 -2.440 -45.147 1.00 77.31 102 MET A N 1
ATOM 844 C CA . MET A 1 102 ? 24.968 -3.218 -45.577 1.00 77.31 102 MET A CA 1
ATOM 845 C C . MET A 1 102 ? 24.645 -4.357 -46.561 1.00 77.31 102 MET A C 1
ATOM 847 O O . MET A 1 102 ? 25.535 -4.791 -47.289 1.00 77.31 102 MET A O 1
ATOM 851 N N . HIS A 1 103 ? 23.403 -4.852 -46.594 1.00 67.25 103 HIS A N 1
ATOM 852 C CA . HIS A 1 103 ? 23.007 -6.030 -47.381 1.00 67.25 103 HIS A CA 1
ATOM 853 C C . HIS A 1 103 ? 22.209 -5.735 -48.661 1.00 67.25 103 HIS A C 1
ATOM 855 O O . HIS A 1 103 ? 21.735 -6.679 -49.293 1.00 67.25 103 HIS A O 1
ATOM 861 N N . ALA A 1 104 ? 22.127 -4.474 -49.093 1.00 62.12 104 ALA A N 1
ATOM 862 C CA . ALA A 1 104 ? 21.490 -4.093 -50.353 1.00 62.12 104 ALA A CA 1
ATOM 863 C C . ALA A 1 104 ? 22.207 -4.739 -51.564 1.00 62.12 104 ALA A C 1
ATOM 865 O O . ALA A 1 104 ? 23.215 -4.222 -52.047 1.00 62.12 104 ALA A O 1
ATOM 866 N N . GLY A 1 105 ? 21.692 -5.877 -52.051 1.00 60.47 105 GLY A N 1
ATOM 867 C CA . GLY A 1 105 ? 22.126 -6.505 -53.307 1.00 60.47 105 GLY A CA 1
ATOM 868 C C . GLY A 1 105 ? 22.793 -7.887 -53.224 1.00 60.47 105 GLY A C 1
ATOM 869 O O . GLY A 1 105 ? 23.382 -8.316 -54.216 1.00 60.47 105 GLY A O 1
ATOM 870 N N . SER A 1 106 ? 22.723 -8.612 -52.099 1.00 60.09 106 SER A N 1
ATOM 871 C CA . SER A 1 106 ? 23.195 -10.012 -52.040 1.00 60.09 106 SER A CA 1
ATOM 872 C C . SER A 1 106 ? 22.061 -11.009 -52.324 1.00 60.09 106 SER A C 1
ATOM 874 O O . SER A 1 106 ? 20.948 -10.821 -51.849 1.00 60.09 106 SER A O 1
ATOM 876 N N . ALA A 1 107 ? 22.336 -12.119 -53.018 1.00 52.62 107 ALA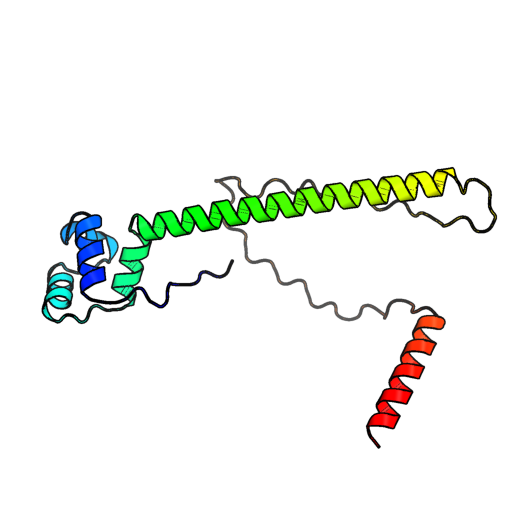 A N 1
ATOM 877 C CA . ALA A 1 107 ? 21.324 -13.141 -53.339 1.00 52.62 107 ALA A CA 1
ATOM 878 C C . ALA A 1 107 ? 20.713 -13.863 -52.110 1.00 52.62 107 ALA A C 1
ATOM 880 O O . ALA A 1 107 ? 19.685 -14.518 -52.247 1.00 52.62 107 ALA A O 1
ATOM 881 N N . ASN A 1 108 ? 21.322 -13.727 -50.923 1.00 63.75 108 ASN A N 1
ATOM 882 C CA . ASN A 1 108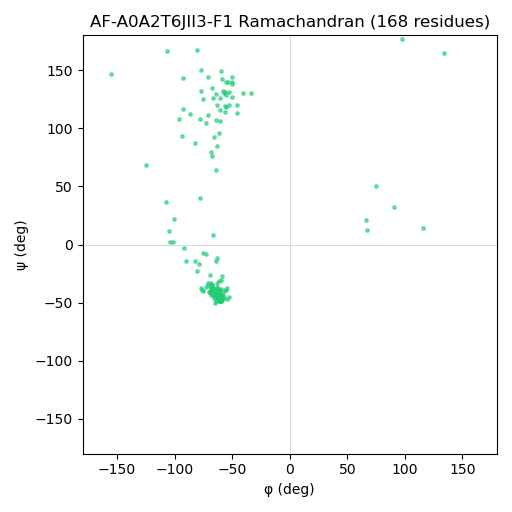 ? 20.825 -14.253 -49.644 1.00 63.75 108 ASN A CA 1
ATOM 883 C C . ASN A 1 108 ? 20.294 -13.127 -48.745 1.00 63.75 108 ASN A C 1
ATOM 885 O O . ASN A 1 108 ? 20.535 -13.127 -47.536 1.00 63.75 108 ASN A O 1
ATOM 889 N N . GLU A 1 109 ? 19.652 -12.118 -49.331 1.00 62.38 109 GLU A N 1
ATOM 890 C CA . GLU A 1 109 ? 19.124 -11.006 -48.554 1.00 62.38 109 GLU A CA 1
ATOM 891 C C . GLU A 1 109 ? 18.082 -11.514 -47.539 1.00 62.38 109 GLU A C 1
ATOM 893 O O . GLU A 1 109 ? 17.153 -12.239 -47.911 1.00 62.38 109 GLU A O 1
ATOM 898 N N . PRO A 1 110 ? 18.240 -11.195 -46.242 1.00 60.44 110 PRO A N 1
ATOM 899 C CA . PRO A 1 110 ? 17.240 -11.552 -45.251 1.00 60.44 110 PRO A CA 1
ATOM 900 C C . PRO A 1 110 ? 15.922 -10.835 -45.568 1.00 60.44 110 PRO A C 1
ATOM 902 O O . PRO A 1 110 ? 15.858 -9.609 -45.604 1.00 60.44 110 PRO A O 1
ATOM 905 N N . LEU A 1 111 ? 14.861 -11.614 -45.791 1.00 62.34 111 LEU A N 1
ATOM 906 C CA . LEU A 1 111 ? 13.494 -11.115 -45.933 1.00 62.34 111 LEU A CA 1
ATOM 907 C C . LEU A 1 111 ? 13.053 -10.475 -44.613 1.00 62.34 111 LEU A C 1
ATOM 909 O O . LEU A 1 111 ? 12.794 -11.164 -43.628 1.00 62.34 111 LEU A O 1
ATOM 913 N N . PHE A 1 112 ? 12.980 -9.148 -44.595 1.00 62.50 112 PHE A N 1
ATOM 914 C CA . PHE A 1 112 ? 12.388 -8.401 -43.494 1.00 62.50 112 PHE A CA 1
ATOM 915 C C . PHE A 1 112 ? 10.914 -8.146 -43.827 1.00 62.50 112 PHE A C 1
ATOM 917 O O . PHE A 1 112 ? 10.606 -7.168 -44.506 1.00 62.50 112 PHE A O 1
ATOM 924 N N . GLU A 1 113 ? 10.007 -9.017 -43.377 1.00 65.44 113 GLU A N 1
ATOM 925 C CA . GLU A 1 113 ? 8.585 -8.653 -43.317 1.00 65.44 113 GLU A CA 1
ATOM 926 C C . GLU A 1 113 ? 8.445 -7.412 -42.430 1.00 65.44 113 GLU A C 1
ATOM 928 O O . GLU A 1 113 ? 9.043 -7.331 -41.352 1.00 65.44 113 GLU A O 1
ATOM 933 N N . GLU A 1 114 ? 7.703 -6.414 -42.908 1.00 60.38 114 GLU A N 1
ATOM 934 C CA . GLU A 1 114 ? 7.378 -5.250 -42.095 1.00 60.38 114 GLU A CA 1
ATOM 935 C C . GLU A 1 114 ? 6.593 -5.739 -40.880 1.00 60.38 114 GLU A C 1
ATOM 937 O O . GLU A 1 114 ? 5.513 -6.319 -41.009 1.00 60.38 114 GLU A O 1
ATOM 942 N N . LEU A 1 115 ? 7.179 -5.566 -39.690 1.00 57.22 115 LEU A N 1
ATOM 943 C CA . LEU A 1 115 ? 6.474 -5.860 -38.453 1.00 57.22 115 LEU A CA 1
ATOM 944 C C . LEU A 1 115 ? 5.182 -5.035 -38.450 1.00 57.22 115 LEU A C 1
ATOM 946 O O . LEU A 1 115 ? 5.251 -3.831 -38.719 1.00 57.22 115 LEU A O 1
ATOM 950 N N . PRO A 1 116 ? 4.023 -5.653 -38.157 1.00 60.78 116 PRO A N 1
ATOM 951 C CA . PRO A 1 116 ? 2.774 -4.920 -38.054 1.00 60.78 116 PRO A CA 1
ATOM 952 C C . PRO A 1 116 ? 2.961 -3.766 -37.074 1.00 60.78 116 PRO A C 1
ATOM 954 O O . PRO A 1 116 ? 3.642 -3.915 -36.057 1.00 60.78 116 PRO A O 1
ATOM 957 N N . ASP A 1 117 ? 2.383 -2.614 -37.404 1.00 55.66 117 ASP A N 1
ATOM 958 C CA . ASP A 1 117 ? 2.503 -1.411 -36.593 1.00 55.66 117 ASP A CA 1
ATOM 959 C C . ASP A 1 117 ? 1.796 -1.651 -35.250 1.00 55.66 117 ASP A C 1
ATOM 961 O O . ASP A 1 117 ? 0.585 -1.484 -35.105 1.00 55.66 117 ASP A O 1
ATOM 965 N N . LEU A 1 118 ? 2.554 -2.117 -34.254 1.00 56.78 118 LEU A N 1
ATOM 966 C CA . LEU A 1 118 ? 2.097 -2.350 -32.883 1.00 56.78 118 LEU A CA 1
ATOM 967 C C . LEU A 1 118 ? 2.011 -1.023 -32.122 1.00 56.78 118 LEU A C 1
ATOM 969 O O . LEU A 1 118 ? 2.368 -0.951 -30.945 1.00 56.78 118 LEU A O 1
ATOM 973 N N . GLY A 1 119 ? 1.542 0.033 -32.790 1.00 53.88 119 GLY A N 1
ATOM 974 C CA . GLY A 1 119 ? 1.110 1.284 -32.188 1.00 53.88 119 GLY A CA 1
ATOM 975 C C . GLY A 1 119 ? -0.100 1.037 -31.292 1.00 53.88 119 GLY A C 1
ATOM 976 O O . GLY A 1 119 ? -1.195 1.523 -31.551 1.00 53.88 119 GLY A O 1
ATOM 977 N N . HIS A 1 120 ? 0.078 0.255 -30.229 1.00 52.09 120 HIS A N 1
ATOM 978 C CA . HIS A 1 120 ? -0.851 0.143 -29.127 1.00 52.09 120 HIS A CA 1
ATOM 979 C C . HIS A 1 120 ? -0.825 1.475 -28.379 1.00 52.09 120 HIS A C 1
ATOM 981 O O . HIS A 1 120 ? -0.203 1.624 -27.330 1.00 52.09 120 HIS A O 1
ATOM 987 N N . GLN A 1 121 ? -1.537 2.462 -28.922 1.00 45.94 121 GLN A N 1
ATOM 988 C CA . GLN A 1 121 ? -2.150 3.498 -28.110 1.00 45.94 121 GLN A CA 1
ATOM 989 C C . GLN A 1 121 ? -3.243 2.817 -27.292 1.00 45.94 121 GLN A C 1
ATOM 991 O O . GLN A 1 121 ? -4.421 2.871 -27.630 1.00 45.94 121 GLN A O 1
ATOM 996 N N . GLN A 1 122 ? -2.852 2.091 -26.247 1.00 50.66 122 GLN A N 1
ATOM 997 C CA . GLN A 1 122 ? -3.810 1.710 -25.229 1.00 50.66 122 GLN A CA 1
ATOM 998 C C . GLN A 1 122 ? -4.124 3.011 -24.485 1.00 50.66 122 GLN A C 1
ATOM 1000 O O . GLN A 1 122 ? -3.209 3.579 -23.877 1.00 50.66 122 GLN A O 1
ATOM 1005 N N . PRO A 1 123 ? -5.347 3.562 -24.607 1.00 49.19 123 PRO A N 1
ATOM 1006 C CA . PRO A 1 123 ? -5.696 4.763 -23.868 1.00 49.19 123 PRO A CA 1
ATOM 1007 C C . PRO A 1 123 ? -5.447 4.483 -22.381 1.00 49.19 123 PRO A C 1
ATOM 1009 O O . PRO A 1 123 ? -5.693 3.356 -21.935 1.00 49.19 123 PRO A O 1
ATOM 1012 N N . PRO A 1 124 ? -4.900 5.448 -21.622 1.00 50.75 124 PRO A N 1
ATOM 1013 C CA . PRO A 1 124 ? -4.624 5.240 -20.211 1.00 50.75 124 PRO A CA 1
ATOM 1014 C C . PRO A 1 124 ? -5.924 4.823 -19.522 1.00 50.75 124 PRO A C 1
ATOM 1016 O O . PRO A 1 124 ? -6.865 5.599 -19.432 1.00 50.75 124 PRO A O 1
ATOM 1019 N N . THR A 1 125 ? -5.976 3.591 -19.021 1.00 51.28 125 THR A N 1
ATOM 1020 C CA . THR A 1 125 ? -7.154 2.992 -18.368 1.00 51.28 125 THR A CA 1
ATOM 1021 C C . THR A 1 125 ? -7.524 3.673 -17.037 1.00 51.28 125 THR A C 1
ATOM 1023 O O . THR A 1 125 ? -8.351 3.164 -16.292 1.00 51.28 125 THR A O 1
ATOM 1026 N N . PHE A 1 126 ? -6.886 4.796 -16.697 1.00 48.12 126 PHE A N 1
ATOM 1027 C CA . PHE A 1 126 ? -6.989 5.477 -15.407 1.00 48.12 126 PHE A CA 1
ATOM 1028 C C . PHE A 1 126 ? -7.933 6.688 -15.426 1.00 48.12 126 PHE A C 1
ATOM 1030 O O . PHE A 1 126 ? -7.811 7.557 -14.563 1.00 48.12 126 PHE A O 1
ATOM 1037 N N . ASP A 1 127 ? -8.869 6.769 -16.374 1.00 37.91 127 ASP A N 1
ATOM 1038 C CA . ASP A 1 127 ? -9.953 7.747 -16.266 1.00 37.91 127 ASP A CA 1
ATOM 1039 C C . ASP A 1 127 ? -10.866 7.386 -15.085 1.00 37.91 127 ASP A C 1
ATOM 1041 O O . ASP A 1 127 ? -11.376 6.270 -14.977 1.00 37.91 127 ASP A O 1
ATOM 1045 N N . ALA A 1 128 ? -11.063 8.355 -14.189 1.00 51.59 128 ALA A N 1
ATOM 1046 C CA . ALA A 1 128 ? -11.802 8.221 -12.931 1.00 51.59 128 ALA A CA 1
ATOM 1047 C C . ALA A 1 128 ? -13.299 7.879 -13.105 1.00 51.59 128 ALA A C 1
ATOM 1049 O O . ALA A 1 128 ? -13.944 7.494 -12.131 1.00 51.59 128 ALA A O 1
ATOM 1050 N N . ASP A 1 129 ? -13.821 7.973 -14.333 1.00 49.66 129 ASP A N 1
ATOM 1051 C CA . ASP A 1 129 ? -15.203 7.645 -14.707 1.00 49.66 129 ASP A CA 1
ATOM 1052 C C . ASP A 1 129 ? -15.347 6.272 -15.395 1.00 49.66 129 ASP A C 1
ATOM 1054 O O . ASP A 1 129 ? -16.450 5.875 -15.783 1.00 49.66 129 ASP A O 1
ATOM 1058 N N . ALA A 1 130 ? -14.258 5.511 -15.551 1.00 45.56 130 ALA A N 1
ATOM 1059 C CA . ALA A 1 130 ? -14.320 4.182 -16.141 1.00 45.56 130 ALA A CA 1
ATOM 1060 C C . ALA A 1 130 ? -14.961 3.200 -15.150 1.00 45.56 130 ALA A C 1
ATOM 1062 O O . ALA A 1 130 ? -14.345 2.761 -14.175 1.00 45.56 130 ALA A O 1
ATOM 1063 N N . ALA A 1 131 ? -16.223 2.857 -15.416 1.00 49.81 131 ALA A N 1
ATOM 1064 C CA . ALA A 1 131 ? -16.908 1.730 -14.800 1.00 49.81 131 ALA A CA 1
ATOM 1065 C C . ALA A 1 131 ? -15.950 0.532 -14.695 1.00 49.81 131 ALA A C 1
ATOM 1067 O O . ALA A 1 131 ? -15.270 0.199 -15.667 1.00 49.81 131 ALA A O 1
ATOM 1068 N N . LEU A 1 132 ? -15.890 -0.061 -13.495 1.00 48.66 132 LEU A N 1
ATOM 1069 C CA . LEU A 1 132 ? -15.046 -1.207 -13.143 1.00 48.66 132 LEU A CA 1
ATOM 1070 C C . LEU A 1 132 ? -14.887 -2.157 -14.340 1.00 48.66 132 LEU A C 1
ATOM 1072 O O . LEU A 1 132 ? -15.911 -2.535 -14.919 1.00 48.66 132 LEU A O 1
ATOM 1076 N N . PRO A 1 133 ? -13.655 -2.566 -14.706 1.00 49.69 133 PRO A N 1
ATOM 1077 C CA . PRO A 1 133 ? -13.476 -3.483 -15.814 1.00 49.69 133 PRO A CA 1
ATOM 1078 C C . PRO A 1 133 ? -14.302 -4.731 -15.524 1.00 49.69 133 PRO A C 1
ATOM 1080 O O . PRO A 1 133 ? -14.100 -5.398 -14.504 1.00 49.69 133 PRO A O 1
ATOM 1083 N N . LEU A 1 134 ? -15.264 -5.014 -16.406 1.00 56.75 134 LEU A N 1
ATOM 1084 C CA . LEU A 1 134 ? -15.958 -6.292 -16.414 1.00 56.75 134 LEU A CA 1
ATOM 1085 C C . LEU A 1 134 ? -14.895 -7.402 -16.400 1.00 56.75 134 LEU A C 1
ATOM 1087 O O . LEU A 1 134 ? -13.823 -7.213 -16.989 1.00 56.75 134 LEU A O 1
ATOM 1091 N N . PRO A 1 135 ? -15.146 -8.530 -15.709 1.00 49.28 135 PRO A N 1
ATOM 1092 C CA . PRO A 1 135 ? -14.182 -9.618 -15.642 1.00 49.28 135 PRO A CA 1
ATOM 1093 C C . PRO A 1 135 ? -13.734 -9.955 -17.060 1.00 49.28 135 PRO A C 1
ATOM 1095 O O . PRO A 1 135 ? -14.598 -10.159 -17.912 1.00 49.28 135 PRO A O 1
ATOM 1098 N N . LEU A 1 136 ? -12.416 -9.968 -17.312 1.00 50.75 136 LEU A N 1
ATOM 1099 C CA . LEU A 1 136 ? -11.869 -10.455 -18.576 1.00 50.75 136 LEU A CA 1
ATOM 1100 C C . LEU A 1 136 ? -12.580 -11.770 -18.894 1.00 50.75 136 LEU A C 1
ATOM 1102 O O . LEU A 1 136 ? -12.414 -12.747 -18.156 1.00 50.75 136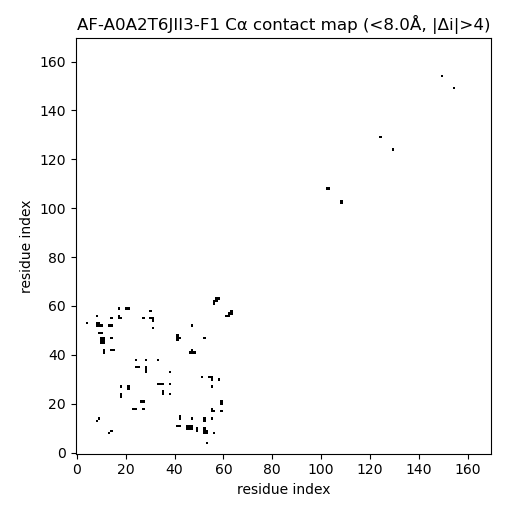 LEU A O 1
ATOM 1106 N N . GLU A 1 137 ? -13.387 -11.785 -19.956 1.00 48.12 137 GLU A N 1
ATOM 1107 C CA . GLU A 1 137 ? -13.877 -13.038 -20.502 1.00 48.12 137 GLU A CA 1
ATOM 1108 C C . GLU A 1 137 ? -12.640 -13.877 -20.798 1.00 48.12 137 GLU A C 1
ATOM 1110 O O . GLU A 1 137 ? -11.741 -13.461 -21.534 1.00 48.12 137 GLU A O 1
ATOM 1115 N N . ALA A 1 138 ? -12.551 -15.021 -20.120 1.00 49.72 138 ALA A N 1
ATOM 1116 C CA . ALA A 1 138 ? -11.472 -15.963 -20.310 1.00 49.72 138 ALA A CA 1
ATOM 1117 C C . ALA A 1 138 ? -11.387 -16.270 -21.804 1.00 49.72 138 ALA A C 1
ATOM 1119 O O . ALA A 1 138 ? -12.358 -16.747 -22.394 1.00 49.72 138 ALA A O 1
ATOM 1120 N N . SER A 1 139 ? -10.236 -15.970 -22.406 1.00 49.94 139 SER A N 1
ATOM 1121 C CA . SER A 1 139 ? -9.934 -16.313 -23.788 1.00 49.94 139 SER A CA 1
ATOM 1122 C C . SER A 1 139 ? -10.351 -17.762 -24.011 1.00 49.94 139 SER A C 1
ATOM 1124 O O . SER A 1 139 ? -9.885 -18.651 -23.289 1.00 49.94 139 SER A O 1
ATOM 1126 N N . ALA A 1 140 ? -11.271 -17.992 -24.951 1.00 52.41 140 ALA A N 1
ATOM 1127 C CA . ALA A 1 140 ? -11.757 -19.331 -25.245 1.00 52.41 140 ALA A CA 1
ATOM 1128 C C . ALA A 1 140 ? -10.555 -20.272 -25.446 1.00 52.41 140 ALA A C 1
ATOM 1130 O O . ALA A 1 140 ? -9.563 -19.866 -26.065 1.00 52.41 140 ALA A O 1
ATOM 1131 N N . PRO A 1 141 ? -10.596 -21.503 -24.905 1.00 46.53 141 PRO A N 1
ATOM 1132 C CA . PRO A 1 141 ? -9.491 -22.434 -25.052 1.00 46.53 141 PRO A CA 1
ATOM 1133 C C . PRO A 1 141 ? -9.199 -22.602 -26.542 1.00 46.53 141 PRO A C 1
ATOM 1135 O O . PRO A 1 141 ? -10.114 -22.866 -27.321 1.00 46.53 141 PRO A O 1
ATOM 1138 N N . ILE A 1 142 ? -7.931 -22.429 -26.926 1.00 52.28 142 ILE A N 1
ATOM 1139 C CA . ILE A 1 142 ? -7.434 -22.665 -28.284 1.00 52.28 142 ILE A CA 1
ATOM 1140 C C . ILE A 1 142 ? -7.628 -24.156 -28.573 1.00 52.28 142 ILE A C 1
ATOM 1142 O O . ILE A 1 142 ? -6.752 -24.984 -28.329 1.00 52.28 142 ILE A O 1
ATOM 1146 N N . GLN A 1 143 ? -8.824 -24.522 -29.019 1.00 55.22 143 GLN A N 1
ATOM 1147 C CA . GLN A 1 143 ? -9.131 -25.859 -29.479 1.00 55.22 143 GLN A CA 1
ATOM 1148 C C . GLN A 1 143 ? -8.760 -25.908 -30.957 1.00 55.22 143 GLN A C 1
ATOM 1150 O O . GLN A 1 143 ? -9.393 -25.273 -31.795 1.00 55.22 143 GLN A O 1
ATOM 1155 N N . ASN A 1 144 ? -7.727 -26.696 -31.250 1.00 54.25 144 ASN A N 1
ATOM 1156 C CA . ASN A 1 144 ? -7.378 -27.171 -32.588 1.00 54.25 144 ASN A CA 1
ATOM 1157 C C . ASN A 1 144 ? -6.728 -26.140 -33.528 1.00 54.25 144 ASN A C 1
ATOM 1159 O O . ASN A 1 144 ? -7.107 -26.028 -34.691 1.00 54.25 144 ASN A O 1
ATOM 1163 N N . ALA A 1 145 ? -5.680 -25.450 -33.070 1.00 51.38 145 ALA A N 1
ATOM 1164 C CA . ALA A 1 145 ? -4.690 -24.920 -34.008 1.00 51.38 145 ALA A CA 1
ATOM 1165 C C . ALA A 1 145 ? -3.798 -26.085 -34.496 1.00 51.38 145 ALA A C 1
ATOM 1167 O O . ALA A 1 145 ? -3.242 -26.796 -33.650 1.00 51.38 145 ALA A O 1
ATOM 1168 N N . PRO A 1 146 ? -3.654 -26.330 -35.816 1.00 60.53 146 PRO A N 1
ATOM 1169 C CA . PRO A 1 146 ? -2.683 -27.302 -36.308 1.00 60.53 146 PRO A CA 1
ATOM 1170 C C . PRO A 1 146 ? -1.277 -26.889 -35.842 1.00 60.53 146 PRO A C 1
ATOM 1172 O O . PRO A 1 146 ? -0.988 -25.689 -35.786 1.00 60.53 146 PRO A O 1
ATOM 1175 N N . PRO A 1 147 ? -0.400 -27.845 -35.477 1.00 60.53 147 PRO A N 1
ATOM 1176 C CA . PRO A 1 147 ? 0.941 -27.511 -35.021 1.00 60.53 147 PRO A CA 1
ATOM 1177 C C . PRO A 1 147 ? 1.646 -26.701 -36.109 1.00 60.53 147 PRO A C 1
ATOM 1179 O O . PRO A 1 147 ? 1.640 -27.089 -37.279 1.00 60.53 147 PRO A O 1
ATOM 1182 N N . ALA A 1 148 ? 2.226 -25.566 -35.715 1.00 62.78 148 ALA A N 1
ATOM 1183 C CA . ALA A 1 148 ? 2.999 -24.721 -36.614 1.00 62.78 148 ALA A CA 1
ATOM 1184 C C . ALA A 1 148 ? 4.031 -25.576 -37.377 1.00 62.78 148 ALA A C 1
ATOM 1186 O O . ALA A 1 148 ? 4.621 -26.481 -36.773 1.00 62.78 148 ALA A O 1
ATOM 1187 N N . PRO A 1 149 ? 4.255 -25.331 -38.682 1.00 63.97 149 PRO A N 1
ATOM 1188 C CA . PRO A 1 149 ? 5.196 -26.118 -39.468 1.00 63.97 149 PRO A CA 1
ATOM 1189 C C . PRO A 1 149 ? 6.597 -25.999 -38.860 1.00 63.97 149 PRO A C 1
ATOM 1191 O O . PRO A 1 149 ? 7.257 -24.965 -38.941 1.00 63.97 149 PRO A O 1
ATOM 1194 N N . VAL A 1 150 ? 7.041 -27.067 -38.201 1.00 69.00 150 VAL A N 1
ATOM 1195 C CA . VAL A 1 150 ? 8.366 -27.152 -37.585 1.00 69.00 150 VAL A CA 1
ATOM 1196 C C . VAL A 1 150 ? 9.399 -27.412 -38.675 1.00 69.00 150 VAL A C 1
ATOM 1198 O O . VAL A 1 150 ? 9.224 -28.301 -39.508 1.00 69.00 150 VAL A O 1
ATOM 1201 N N . SER A 1 151 ? 10.495 -26.653 -38.665 1.00 80.12 151 SER A N 1
ATOM 1202 C CA . SER A 1 151 ? 11.597 -26.854 -39.609 1.00 80.12 151 SER A CA 1
ATOM 1203 C C . SER A 1 151 ? 12.186 -28.272 -39.480 1.00 80.12 151 SER A C 1
ATOM 1205 O O . SER A 1 151 ? 12.233 -28.815 -38.371 1.00 80.12 151 SER A O 1
ATOM 1207 N N . PRO A 1 152 ? 12.713 -28.875 -40.564 1.00 76.31 152 PRO A N 1
ATOM 1208 C CA . PRO A 1 152 ? 13.247 -30.245 -40.537 1.00 76.31 152 PRO A CA 1
ATOM 1209 C C . PRO A 1 152 ? 14.387 -30.419 -39.519 1.00 76.31 152 PRO A C 1
ATOM 1211 O O . PRO A 1 152 ? 14.578 -31.493 -38.947 1.00 76.31 152 PRO A O 1
ATOM 1214 N N . ARG A 1 153 ? 15.116 -29.332 -39.233 1.00 72.44 153 ARG A N 1
ATOM 1215 C CA . ARG A 1 153 ? 16.160 -29.282 -38.205 1.00 72.44 153 ARG A CA 1
ATOM 1216 C C . ARG A 1 153 ? 15.587 -29.375 -36.788 1.00 72.44 153 ARG A C 1
ATOM 1218 O O . ARG A 1 153 ? 16.160 -30.065 -35.948 1.00 72.44 153 ARG A O 1
ATOM 1225 N N . ALA A 1 154 ? 14.457 -28.719 -36.523 1.00 74.88 154 ALA A N 1
ATOM 1226 C CA . ALA A 1 154 ? 13.770 -28.808 -35.238 1.00 74.88 154 ALA A CA 1
ATOM 1227 C C . ALA A 1 154 ? 13.212 -30.221 -35.003 1.00 74.88 154 ALA A C 1
ATOM 1229 O O . ALA A 1 154 ? 13.333 -30.755 -33.901 1.00 74.88 154 ALA A O 1
ATOM 1230 N N . THR A 1 155 ? 12.697 -30.874 -36.050 1.00 79.31 155 THR A N 1
ATOM 1231 C CA . THR A 1 155 ? 12.213 -32.261 -35.974 1.00 79.31 155 THR A CA 1
ATOM 1232 C C . THR A 1 155 ? 13.336 -33.235 -35.608 1.00 79.31 155 THR A C 1
ATOM 1234 O O . THR A 1 155 ? 13.163 -34.074 -34.725 1.00 79.31 155 THR A O 1
ATOM 1237 N N . GLN A 1 156 ? 14.515 -33.096 -36.226 1.00 83.31 156 GLN A N 1
ATOM 1238 C CA . GLN A 1 156 ? 15.682 -33.925 -35.902 1.00 83.31 156 GLN A CA 1
ATOM 1239 C C . GLN A 1 156 ? 16.181 -33.703 -34.468 1.00 83.31 156 GLN A C 1
ATOM 1241 O O . GLN A 1 156 ? 16.523 -34.668 -33.783 1.00 83.31 156 GLN A O 1
ATOM 1246 N N . ALA A 1 157 ? 16.186 -32.454 -33.991 1.00 78.94 157 ALA A N 1
ATOM 1247 C CA . ALA A 1 157 ? 16.587 -32.131 -32.624 1.00 78.94 157 ALA A CA 1
ATOM 1248 C C . ALA A 1 157 ? 15.631 -32.740 -31.585 1.00 78.94 157 ALA A C 1
ATOM 1250 O O . ALA A 1 157 ? 16.088 -33.324 -30.601 1.00 78.94 157 ALA A O 1
ATOM 1251 N N . MET A 1 158 ? 14.317 -32.682 -31.827 1.00 81.75 158 MET A N 1
ATOM 1252 C CA . MET A 1 158 ? 13.333 -33.309 -30.939 1.00 81.75 158 MET A CA 1
ATOM 1253 C C . MET A 1 158 ? 13.477 -34.833 -30.908 1.00 81.75 158 MET A C 1
ATOM 1255 O O . MET A 1 158 ? 13.490 -35.423 -29.832 1.00 81.75 158 MET A O 1
ATOM 1259 N N . GLN A 1 159 ? 13.679 -35.472 -32.065 1.00 86.19 159 GLN A N 1
ATOM 1260 C CA . GLN A 1 159 ? 13.902 -36.920 -32.137 1.00 86.19 159 GLN A CA 1
ATOM 1261 C C . GLN A 1 159 ? 15.189 -37.352 -31.421 1.00 86.19 159 GLN A C 1
ATOM 1263 O O . GLN A 1 159 ? 15.221 -38.402 -30.780 1.00 86.19 159 GLN A O 1
ATOM 1268 N N . ALA A 1 160 ? 16.259 -36.555 -31.504 1.00 83.25 160 ALA A N 1
ATOM 1269 C CA . ALA A 1 160 ? 17.485 -36.815 -30.755 1.00 83.25 160 ALA A CA 1
ATOM 1270 C C . ALA A 1 160 ? 17.246 -36.737 -29.236 1.00 83.25 160 ALA A C 1
ATOM 1272 O O . ALA A 1 160 ? 17.735 -37.588 -28.494 1.00 83.25 160 ALA A O 1
ATOM 1273 N N . LEU A 1 161 ? 16.446 -35.768 -28.788 1.00 78.88 161 LEU A N 1
ATOM 1274 C CA . LEU A 1 161 ? 16.114 -35.558 -27.378 1.00 78.88 161 LEU A CA 1
ATOM 1275 C C . LEU A 1 161 ? 15.182 -36.653 -26.828 1.00 78.88 161 LEU A C 1
ATOM 1277 O O . LEU A 1 161 ? 15.325 -37.089 -25.688 1.00 78.88 161 LEU A O 1
ATOM 1281 N N . GLU A 1 162 ? 14.263 -37.170 -27.640 1.00 83.31 162 GLU A N 1
ATOM 1282 C CA . GLU A 1 162 ? 13.437 -38.317 -27.249 1.00 83.31 162 GLU A CA 1
ATOM 1283 C C . GLU A 1 162 ? 14.250 -39.609 -27.130 1.00 83.31 162 GLU A C 1
ATOM 1285 O O . GLU A 1 162 ? 14.046 -40.377 -26.188 1.00 83.31 162 GLU A O 1
ATOM 1290 N N . ARG A 1 163 ? 15.227 -39.828 -28.021 1.00 81.69 163 ARG A N 1
ATOM 1291 C CA . ARG A 1 163 ? 16.137 -40.982 -27.935 1.00 81.69 163 ARG A CA 1
ATOM 1292 C C . ARG A 1 163 ? 16.973 -40.955 -26.657 1.00 81.69 163 ARG A C 1
ATOM 1294 O O . ARG A 1 163 ? 17.096 -41.989 -26.002 1.00 81.69 163 ARG A O 1
ATOM 1301 N N . THR A 1 164 ? 17.504 -39.795 -26.266 1.00 77.25 164 THR A N 1
ATOM 1302 C CA . THR A 1 164 ? 18.265 -39.670 -25.010 1.00 77.25 164 THR A CA 1
ATOM 1303 C C . THR A 1 164 ? 17.371 -39.869 -23.788 1.00 77.25 164 THR A C 1
ATOM 1305 O O . THR A 1 164 ? 17.764 -40.546 -22.839 1.00 77.25 164 THR A O 1
ATOM 1308 N N . ARG A 1 165 ? 16.130 -39.371 -23.826 1.00 73.44 165 ARG A N 1
ATOM 1309 C CA . ARG A 1 165 ? 15.151 -39.555 -22.745 1.00 73.44 165 ARG A CA 1
ATOM 1310 C C . ARG A 1 165 ? 14.689 -41.007 -22.592 1.00 73.44 165 ARG A C 1
ATOM 1312 O O . ARG A 1 165 ? 14.444 -41.444 -21.470 1.00 73.44 165 ARG A O 1
ATOM 1319 N N . ALA A 1 166 ? 14.581 -41.751 -23.693 1.00 74.44 166 ALA A N 1
ATOM 1320 C CA . ALA A 1 166 ? 14.267 -43.179 -23.683 1.00 74.44 166 ALA A CA 1
ATOM 1321 C C . ALA A 1 166 ? 15.447 -44.031 -23.185 1.00 74.44 166 ALA A C 1
ATOM 1323 O O . ALA A 1 166 ? 15.231 -44.998 -22.458 1.00 74.44 166 ALA A O 1
ATOM 1324 N N . ALA A 1 167 ? 16.684 -43.650 -23.523 1.00 71.81 167 ALA A N 1
ATOM 1325 C CA . ALA A 1 167 ? 17.894 -44.308 -23.029 1.00 71.81 167 ALA A CA 1
ATOM 1326 C C . ALA A 1 167 ? 18.105 -44.103 -21.519 1.00 71.81 167 ALA A C 1
ATOM 1328 O O . ALA A 1 167 ? 18.547 -45.021 -20.847 1.00 71.81 167 ALA A O 1
ATOM 1329 N N . ALA A 1 168 ? 17.730 -42.942 -20.973 1.00 68.25 168 ALA A N 1
ATOM 1330 C CA . ALA A 1 168 ? 17.837 -42.641 -19.541 1.00 68.25 168 ALA A CA 1
ATOM 1331 C C . ALA A 1 168 ? 16.778 -43.333 -18.654 1.00 68.25 168 ALA A C 1
ATOM 1333 O O . ALA A 1 168 ? 16.823 -43.204 -17.433 1.00 68.25 168 ALA A O 1
ATOM 1334 N N . ARG A 1 169 ? 15.786 -44.011 -19.250 1.00 62.19 169 ARG A N 1
ATOM 1335 C CA . ARG A 1 169 ? 14.714 -44.736 -18.538 1.00 62.19 169 ARG A CA 1
ATOM 1336 C C . ARG A 1 169 ? 14.905 -46.261 -18.528 1.00 62.19 169 ARG A C 1
ATOM 1338 O O . ARG A 1 169 ? 14.027 -46.957 -18.023 1.00 62.19 169 ARG A O 1
ATOM 1345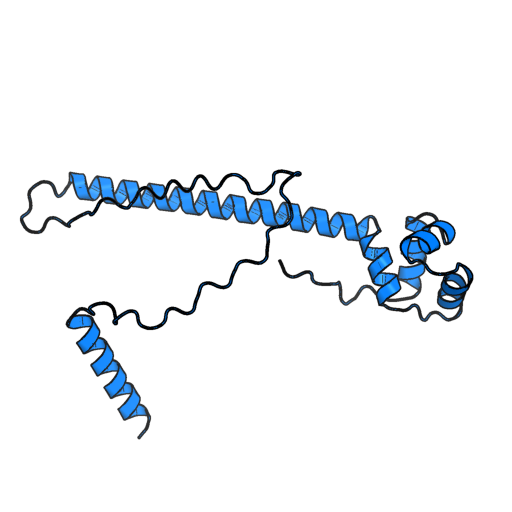 N N . ARG A 1 170 ? 15.998 -46.768 -19.102 1.00 50.94 170 ARG A N 1
ATOM 1346 C CA . ARG A 1 170 ? 16.441 -48.167 -19.005 1.00 50.94 170 ARG A CA 1
ATOM 1347 C C . ARG A 1 170 ? 17.660 -48.246 -18.102 1.00 50.94 170 ARG A C 1
ATOM 1349 O O . ARG A 1 170 ? 17.776 -49.282 -17.421 1.00 50.94 170 ARG A O 1
#

Nearest PDB structures (foldseek):
  3bd1-assembly1_A-1  TM=8.704E-01  e=4.088E-01  Xylella fastidiosa subsp. sandyi Ann-1
  2icp-assembly1_A  TM=4.331E-01  e=8.699E-01  Escherichia coli CFT073
  1ic8-assembly1_A  TM=5.217E-01  e=1.971E+00  Homo sapiens
  8pi8-assembly1_A  TM=5.056E-01  e=3.938E+00  Homo sapiens

pLDDT: mean 78.32, std 16.76, range [37.91, 95.25]

Solvent-accessible surface area (backbone atoms only — not comparable to full-atom values): 10646 Å² total; per-residue (Å²): 137,86,86,77,77,72,84,80,64,65,54,42,66,57,41,50,52,46,32,60,74,66,66,31,64,75,46,48,25,67,77,70,73,50,56,58,70,57,55,53,47,26,65,74,69,52,64,53,58,56,69,59,42,44,54,46,39,55,73,32,71,67,34,46,48,50,54,52,50,52,51,54,50,49,52,52,50,52,52,49,51,51,51,53,50,51,53,51,50,48,53,52,51,51,50,52,52,52,51,52,70,74,46,78,85,51,98,81,56,80,86,76,75,80,73,75,85,80,79,75,78,69,72,77,88,76,53,93,81,63,72,75,81,70,78,77,74,73,76,74,79,87,76,81,73,77,80,74,90,71,52,74,68,57,53,51,51,51,52,53,52,50,53,52,57,56,61,76,75,111

Mean predicted aligned error: 16.66 Å